Protein AF-A0A1G1SW47-F1 (afdb_monomer_lite)

Secondary structure (DSSP, 8-state):
-HHHHHHHHHHHHHHHHHHHHHHHTT----S-HHHHHHHHHHHHHGGGSPTTGGGGGGGHHHHHHHHHHHHHHHHHHHH-------SS--HHHHHHHHHHHHHHHHHHHHHHS------

Radius of gyration: 18.84 Å; chains: 1; bounding box: 39×38×57 Å

Sequence (119 aa):
MARAFFSVFTIYGLLVRIKELARRAGAPAGFSPGNAASGYVVLSLFARLPDPYWLVSLGAFGFLVSGFEAFNRTLPRLHGVPLREPTGFSGRQMVLLVVGTMFWGMVLIGLSLPDDGQQ

pLDDT: mean 74.51, std 10.06, range [40.28, 94.81]

Foldseek 3Di:
DVVLVVVLVVQLVLLVVLVVLCVVLVHPLVDDSVVLSVLLSVLCVQCPDPFPRNVSNVCNVVSVVSSVVSSLVSVCSVPVPPPPPPPDDDPVNVVCVVVVVVVVVVVVVVSPDPPPDDD

Organism: NCBI:txid1908235

Structure (mmCIF, N/CA/C/O backbone):
data_AF-A0A1G1SW47-F1
#
_entry.id   AF-A0A1G1SW47-F1
#
loop_
_atom_site.group_PDB
_atom_site.id
_atom_site.type_symbol
_atom_site.label_atom_id
_atom_site.label_alt_id
_atom_site.label_comp_id
_atom_site.label_asym_id
_atom_site.label_entity_id
_atom_site.label_seq_id
_atom_site.pdbx_PDB_ins_code
_atom_site.Cartn_x
_atom_site.Cartn_y
_atom_site.Cartn_z
_atom_site.occupancy
_atom_site.B_iso_or_equiv
_atom_site.auth_seq_id
_atom_site.auth_comp_id
_atom_site.auth_asym_id
_atom_site.auth_atom_id
_atom_site.pdbx_PDB_model_num
ATOM 1 N N . MET A 1 1 ? 2.978 13.423 -16.075 1.00 51.66 1 MET A N 1
ATOM 2 C CA . MET A 1 1 ? 3.617 14.061 -14.896 1.00 51.66 1 MET A CA 1
ATOM 3 C C . MET A 1 1 ? 2.583 14.453 -13.835 1.00 51.66 1 MET A C 1
ATOM 5 O O . MET A 1 1 ? 2.694 13.958 -12.724 1.00 51.66 1 MET A O 1
ATOM 9 N N . ALA A 1 2 ? 1.538 15.226 -14.169 1.00 54.78 2 ALA A N 1
ATOM 10 C CA . ALA A 1 2 ? 0.531 15.715 -13.207 1.00 54.78 2 ALA A CA 1
ATOM 11 C C . ALA A 1 2 ? -0.201 14.631 -12.379 1.00 54.78 2 ALA A C 1
ATOM 13 O O . ALA A 1 2 ? -0.460 14.838 -11.197 1.00 54.78 2 ALA A O 1
ATOM 14 N N . ARG A 1 3 ? -0.480 13.452 -12.964 1.00 57.28 3 ARG A N 1
ATOM 15 C CA . ARG A 1 3 ? -1.167 12.346 -12.264 1.00 57.28 3 ARG A CA 1
ATOM 16 C C . ARG A 1 3 ? -0.417 11.872 -11.013 1.00 57.28 3 ARG A C 1
ATOM 18 O O . ARG A 1 3 ? -1.039 11.716 -9.975 1.00 57.28 3 ARG A O 1
ATOM 25 N N . ALA A 1 4 ? 0.905 11.706 -11.088 1.00 62.88 4 ALA A N 1
ATOM 26 C CA . ALA A 1 4 ? 1.698 11.196 -9.967 1.00 62.88 4 ALA A CA 1
ATOM 27 C C . ALA A 1 4 ? 1.717 12.177 -8.784 1.00 62.88 4 ALA A C 1
ATOM 29 O O . ALA A 1 4 ? 1.493 11.768 -7.650 1.00 62.88 4 ALA A O 1
ATOM 30 N N . PHE A 1 5 ? 1.897 13.474 -9.058 1.00 62.53 5 PHE A N 1
ATOM 31 C CA . PHE A 1 5 ? 1.907 14.5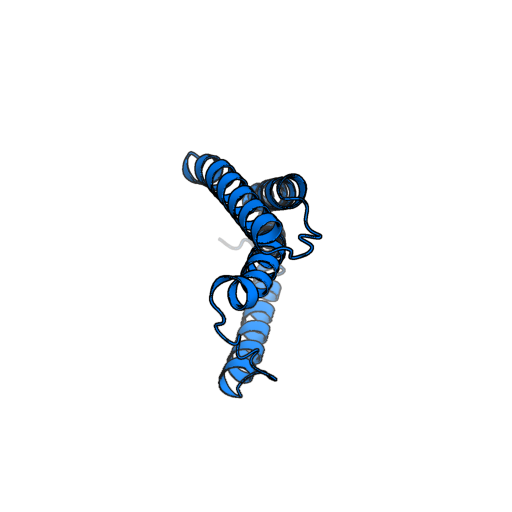24 -8.033 1.00 62.53 5 PHE A CA 1
ATOM 32 C C . PHE A 1 5 ? 0.565 14.648 -7.301 1.00 62.53 5 PHE A C 1
ATOM 34 O O . PHE A 1 5 ? 0.538 14.732 -6.074 1.00 62.53 5 PHE A O 1
ATOM 41 N N . PHE A 1 6 ? -0.556 14.595 -8.026 1.00 67.38 6 PHE A N 1
ATOM 42 C CA . PHE A 1 6 ? -1.882 14.649 -7.405 1.00 67.38 6 PHE A CA 1
ATOM 43 C C . PHE A 1 6 ? -2.191 13.389 -6.584 1.00 67.38 6 PHE A C 1
ATOM 45 O O . PHE A 1 6 ? -2.789 13.471 -5.507 1.00 67.38 6 PHE A O 1
ATOM 52 N N . SER A 1 7 ? -1.732 12.222 -7.051 1.00 67.38 7 SER A N 1
ATOM 53 C CA . SER A 1 7 ? -1.841 10.968 -6.306 1.00 67.38 7 SER A CA 1
ATOM 54 C C . SER A 1 7 ? -1.085 11.018 -4.979 1.00 67.38 7 SER A C 1
ATOM 56 O O . SER A 1 7 ? -1.634 10.554 -3.988 1.00 67.38 7 SER A O 1
ATOM 58 N N . VAL A 1 8 ? 0.106 11.630 -4.914 1.00 68.94 8 VAL A N 1
ATOM 59 C CA . VAL A 1 8 ? 0.856 11.789 -3.650 1.00 68.94 8 VAL A CA 1
ATOM 60 C C . VAL A 1 8 ? 0.035 12.537 -2.607 1.00 68.94 8 VAL A C 1
ATOM 62 O O . VAL A 1 8 ? -0.161 12.050 -1.494 1.00 68.94 8 VAL A O 1
ATOM 65 N N . PHE A 1 9 ? -0.463 13.717 -2.980 1.00 73.25 9 PHE A N 1
ATOM 66 C CA . PHE A 1 9 ? -1.229 14.566 -2.074 1.00 73.25 9 PHE A CA 1
ATOM 67 C C . PHE A 1 9 ? -2.521 13.875 -1.626 1.00 73.25 9 PHE A C 1
ATOM 69 O O . PHE A 1 9 ? -2.872 13.892 -0.446 1.00 73.25 9 PHE A O 1
ATOM 76 N N . THR A 1 10 ? -3.184 13.193 -2.560 1.00 77.56 10 THR A N 1
ATOM 77 C CA . THR A 1 10 ? -4.413 12.443 -2.293 1.00 77.56 10 THR A CA 1
ATOM 78 C C . THR A 1 10 ? -4.161 11.264 -1.352 1.00 77.56 10 THR A C 1
ATOM 80 O O . THR A 1 10 ? -4.903 11.091 -0.391 1.00 77.56 10 THR A O 1
ATOM 83 N N . ILE A 1 11 ? -3.104 10.479 -1.576 1.00 78.50 11 ILE A N 1
ATOM 84 C CA . ILE A 1 11 ? -2.751 9.312 -0.752 1.00 78.50 11 ILE A CA 1
ATOM 85 C C . ILE A 1 11 ? -2.338 9.746 0.650 1.00 78.50 11 ILE A C 1
ATOM 87 O O . ILE A 1 11 ? -2.809 9.170 1.629 1.00 78.50 11 ILE A O 1
ATOM 91 N N . TYR A 1 12 ? -1.519 10.792 0.764 1.00 78.50 12 TYR A N 1
ATOM 92 C CA . TYR A 1 12 ? -1.163 11.358 2.060 1.00 78.50 12 TYR A CA 1
ATOM 93 C C . TYR A 1 12 ? -2.408 11.843 2.817 1.00 78.50 12 TYR A C 1
ATOM 95 O O . TYR A 1 12 ? -2.631 11.445 3.961 1.00 78.50 12 TYR A O 1
ATOM 103 N N . GLY A 1 13 ? -3.269 12.630 2.161 1.00 79.56 13 GLY A N 1
ATOM 104 C CA . GLY A 1 13 ? -4.525 13.101 2.747 1.00 79.56 13 GLY A CA 1
ATOM 105 C C . GLY A 1 13 ? -5.451 11.957 3.175 1.00 79.56 13 GLY A C 1
ATOM 106 O O . GLY A 1 13 ? -6.067 12.026 4.240 1.00 79.56 13 GLY A O 1
ATOM 107 N N . LEU A 1 14 ? -5.509 10.878 2.392 1.00 82.19 14 LEU A N 1
ATOM 108 C CA . LEU A 1 14 ? -6.280 9.677 2.707 1.00 82.19 14 LEU A CA 1
ATOM 109 C C . LEU A 1 14 ? -5.727 8.960 3.949 1.00 82.19 14 LEU A C 1
ATOM 111 O O . LEU A 1 14 ? -6.477 8.689 4.883 1.00 82.19 14 LEU A O 1
ATOM 115 N N . LEU A 1 15 ? -4.417 8.701 3.996 1.00 81.12 15 LEU A N 1
ATOM 116 C CA . LEU A 1 15 ? -3.755 8.008 5.107 1.00 81.12 15 LEU A CA 1
ATOM 117 C C . LEU A 1 15 ? -3.872 8.788 6.424 1.00 81.12 15 LEU A C 1
ATOM 119 O O . LEU A 1 15 ? -4.089 8.192 7.480 1.00 81.12 15 LEU A O 1
ATOM 123 N N . VAL A 1 16 ? -3.782 10.121 6.370 1.00 82.00 16 VAL A N 1
ATOM 124 C CA . VAL A 1 16 ? -4.011 10.993 7.532 1.00 82.00 16 VAL A CA 1
ATOM 125 C C . VAL A 1 16 ? -5.454 10.878 8.024 1.00 82.00 16 VAL A C 1
ATOM 127 O O . VAL A 1 16 ? -5.669 10.698 9.222 1.00 82.00 16 VAL A O 1
ATOM 130 N N . ARG A 1 17 ? -6.446 10.910 7.123 1.00 81.31 17 ARG A N 1
ATOM 131 C CA . ARG A 1 17 ? -7.863 10.726 7.490 1.00 81.31 17 ARG A CA 1
ATOM 132 C C . ARG A 1 17 ? -8.126 9.351 8.100 1.00 81.31 17 ARG A C 1
ATOM 134 O O . ARG A 1 17 ? -8.844 9.268 9.089 1.00 81.31 17 ARG A O 1
ATOM 141 N N . ILE A 1 18 ? -7.519 8.295 7.558 1.00 81.06 18 ILE A N 1
ATOM 142 C CA . ILE A 1 18 ? -7.619 6.935 8.106 1.00 81.06 18 ILE A CA 1
ATOM 143 C C . ILE A 1 18 ? -7.038 6.879 9.523 1.00 81.06 18 ILE A C 1
ATOM 145 O O . ILE A 1 18 ? -7.670 6.331 10.423 1.00 81.06 18 ILE A O 1
ATOM 149 N N . LYS A 1 19 ? -5.861 7.473 9.753 1.00 79.00 19 LYS A N 1
ATOM 150 C CA . LYS A 1 19 ? -5.246 7.513 11.087 1.00 79.00 19 LYS A CA 1
ATOM 151 C C . LYS A 1 19 ? -6.080 8.313 12.085 1.00 79.00 19 LYS A C 1
ATOM 153 O O . LYS A 1 19 ? -6.222 7.900 13.232 1.00 79.00 19 LYS A O 1
ATOM 158 N N . GLU A 1 20 ? -6.641 9.435 11.652 1.00 82.00 20 GLU A N 1
ATOM 159 C CA . GLU A 1 20 ? -7.526 10.250 12.480 1.00 82.00 20 GLU A CA 1
ATOM 160 C C . GLU A 1 20 ? -8.805 9.492 12.852 1.00 82.00 20 GLU A C 1
ATOM 162 O O . GLU A 1 20 ? -9.216 9.495 14.012 1.00 82.00 20 GLU A O 1
ATOM 167 N N . LEU A 1 21 ? -9.394 8.781 11.887 1.00 79.50 21 LEU A N 1
ATOM 168 C CA . LEU A 1 21 ? -10.547 7.917 12.113 1.00 79.50 21 LEU A CA 1
ATOM 169 C C . LEU A 1 21 ? -10.212 6.792 13.102 1.00 79.50 21 LEU A C 1
ATOM 171 O O . LEU A 1 21 ? -10.973 6.542 14.035 1.00 79.50 21 LEU A O 1
ATOM 175 N N . ALA A 1 22 ? -9.038 6.176 12.959 1.00 74.75 22 ALA A N 1
ATOM 176 C CA . ALA A 1 22 ? -8.560 5.141 13.866 1.00 74.75 22 ALA A CA 1
ATOM 177 C C . ALA A 1 22 ? -8.370 5.646 15.299 1.00 74.75 22 ALA A C 1
ATOM 179 O O . ALA A 1 22 ? -8.793 4.986 16.249 1.00 74.75 22 ALA A O 1
ATOM 180 N N . ARG A 1 23 ? -7.796 6.845 15.447 1.00 78.50 23 ARG A N 1
ATOM 181 C CA . ARG A 1 23 ? -7.616 7.516 16.736 1.00 78.50 23 ARG A CA 1
ATOM 182 C C . ARG A 1 23 ? -8.958 7.788 17.414 1.00 78.50 23 ARG A C 1
ATOM 184 O O . ARG A 1 23 ? -9.104 7.500 18.597 1.00 78.50 23 ARG A O 1
ATOM 191 N N . ARG A 1 24 ? -9.948 8.286 16.665 1.00 78.62 24 ARG A N 1
ATOM 192 C CA . ARG A 1 24 ? -11.312 8.530 17.171 1.00 78.62 24 ARG A CA 1
ATOM 193 C C . ARG A 1 24 ? -12.030 7.244 17.579 1.00 78.62 24 ARG A C 1
ATOM 195 O O . ARG A 1 24 ? -12.793 7.260 18.534 1.00 78.62 24 ARG A O 1
ATOM 202 N N . ALA A 1 25 ? -11.747 6.135 16.900 1.00 71.00 25 ALA A N 1
ATOM 203 C CA . ALA A 1 25 ? -12.280 4.811 17.220 1.00 71.00 25 ALA A CA 1
ATOM 204 C C . ALA A 1 25 ? -11.533 4.084 18.359 1.00 71.00 25 ALA A C 1
ATOM 206 O O . ALA A 1 25 ? -11.814 2.914 18.628 1.00 71.00 25 ALA A O 1
ATOM 207 N N . GLY A 1 26 ? -10.528 4.718 18.980 1.00 68.06 26 GLY A N 1
ATOM 208 C CA . GLY A 1 26 ? -9.695 4.097 20.016 1.00 68.06 26 GLY A CA 1
ATOM 209 C C . GLY A 1 26 ? -8.853 2.915 19.514 1.00 68.06 26 GLY A C 1
ATOM 210 O O . GLY A 1 26 ? -8.490 2.035 20.294 1.00 68.06 26 GLY A O 1
ATOM 211 N N . ALA A 1 27 ? -8.580 2.833 18.208 1.00 65.75 27 ALA A N 1
ATOM 212 C CA . ALA A 1 27 ? -7.751 1.787 17.618 1.00 65.75 27 ALA A CA 1
ATOM 213 C C . ALA A 1 27 ? -6.274 2.209 17.569 1.00 65.75 27 ALA A C 1
ATOM 215 O O . ALA A 1 27 ? -5.974 3.334 17.158 1.00 65.75 27 ALA A O 1
ATOM 216 N N . PRO A 1 28 ? -5.328 1.321 17.934 1.00 59.88 28 PRO A N 1
ATOM 217 C CA . PRO A 1 28 ? -3.909 1.613 17.793 1.00 59.88 28 PRO A CA 1
ATOM 218 C C . PRO A 1 28 ? -3.545 1.685 16.305 1.00 59.88 28 PRO A C 1
ATOM 220 O O . PRO A 1 28 ? -3.394 0.673 15.623 1.00 59.88 28 PRO A O 1
ATOM 223 N N . ALA A 1 29 ? -3.398 2.903 15.786 1.00 62.59 29 ALA A N 1
ATOM 224 C CA . ALA A 1 29 ? -2.862 3.147 14.453 1.00 62.59 29 ALA A CA 1
ATOM 225 C C . ALA A 1 29 ? -1.329 3.064 14.503 1.00 62.59 29 ALA A C 1
ATOM 227 O O . ALA A 1 29 ? -0.643 4.083 14.577 1.00 62.59 29 ALA A O 1
ATOM 228 N N . GLY A 1 30 ? -0.796 1.839 14.483 1.00 64.12 30 GLY A N 1
ATOM 229 C CA . GLY A 1 30 ? 0.647 1.560 14.525 1.00 64.12 30 GLY A CA 1
ATOM 230 C C . GLY A 1 30 ? 1.433 2.001 13.282 1.00 64.12 30 GLY A C 1
ATOM 231 O O . GLY A 1 30 ? 2.644 1.813 13.238 1.00 64.12 30 GLY A O 1
ATOM 232 N N . PHE A 1 31 ? 0.778 2.592 12.274 1.00 70.25 31 PHE A N 1
ATOM 233 C CA . PHE A 1 31 ? 1.430 3.058 11.050 1.00 70.25 31 PHE A CA 1
ATOM 234 C C . PHE A 1 31 ? 1.657 4.583 11.049 1.00 70.25 31 PHE A C 1
ATOM 236 O O . PHE A 1 31 ? 0.890 5.377 11.616 1.00 70.25 31 PHE A O 1
ATOM 243 N N . SER A 1 32 ? 2.738 5.012 10.394 1.00 75.25 32 SER A N 1
ATOM 244 C CA . SER A 1 32 ? 3.036 6.426 10.141 1.00 75.25 32 SER A CA 1
ATOM 245 C C . SER A 1 32 ? 2.526 6.813 8.745 1.00 75.25 32 SER A C 1
ATOM 247 O O . SER A 1 32 ? 3.080 6.326 7.758 1.00 75.25 32 SER A O 1
ATOM 249 N N . PRO A 1 33 ? 1.507 7.691 8.625 1.00 72.31 33 PRO A N 1
ATOM 250 C CA . PRO A 1 33 ? 0.996 8.163 7.336 1.00 72.31 33 PRO A CA 1
ATOM 251 C C . PRO A 1 33 ? 2.076 8.836 6.495 1.00 72.31 33 PRO A C 1
ATOM 253 O O . PRO A 1 33 ? 2.080 8.689 5.279 1.00 72.31 33 PRO A O 1
ATOM 256 N N . GLY A 1 34 ? 3.009 9.533 7.154 1.00 72.56 34 GLY A N 1
ATOM 257 C CA . GLY A 1 34 ? 4.150 10.168 6.503 1.00 72.56 34 GLY A CA 1
ATOM 258 C C . GLY A 1 34 ? 5.089 9.147 5.866 1.00 72.56 34 GLY A C 1
ATOM 259 O O . GLY A 1 34 ? 5.418 9.294 4.695 1.00 72.56 34 GLY A O 1
ATOM 260 N N . ASN A 1 35 ? 5.448 8.080 6.591 1.00 73.75 35 ASN A N 1
ATOM 261 C CA . ASN A 1 35 ? 6.356 7.046 6.075 1.00 73.75 35 ASN A CA 1
ATOM 262 C C . ASN A 1 35 ? 5.691 6.187 4.992 1.00 73.75 35 ASN A C 1
ATOM 264 O O . ASN A 1 35 ? 6.341 5.792 4.030 1.00 73.75 35 ASN A O 1
ATOM 268 N N . ALA A 1 36 ? 4.394 5.901 5.134 1.00 76.69 36 ALA A N 1
ATOM 269 C CA . ALA A 1 36 ? 3.646 5.154 4.129 1.00 76.69 36 ALA A CA 1
ATOM 270 C C . ALA A 1 36 ? 3.475 5.959 2.832 1.00 76.69 36 ALA A C 1
ATOM 272 O O . ALA A 1 36 ? 3.675 5.430 1.740 1.00 76.69 36 ALA A O 1
ATOM 273 N N . ALA A 1 37 ? 3.174 7.256 2.942 1.00 75.25 37 ALA A N 1
ATOM 274 C CA . ALA A 1 37 ? 3.098 8.134 1.783 1.00 75.25 37 ALA A CA 1
ATOM 275 C C . ALA A 1 37 ? 4.472 8.315 1.125 1.00 75.25 37 ALA A C 1
ATOM 277 O O . ALA A 1 37 ? 4.577 8.168 -0.088 1.00 75.25 37 ALA A O 1
ATOM 278 N N . SER A 1 38 ? 5.534 8.579 1.894 1.00 74.75 38 SER A N 1
ATOM 279 C CA . SER A 1 38 ? 6.876 8.742 1.326 1.00 74.75 38 SER A CA 1
ATOM 280 C C . SER A 1 38 ? 7.372 7.459 0.657 1.00 74.75 38 SER A C 1
ATOM 282 O O . SER A 1 38 ? 7.857 7.523 -0.469 1.00 74.75 38 SER A O 1
ATOM 284 N N . GLY A 1 39 ? 7.165 6.294 1.279 1.00 76.19 39 GLY A N 1
ATOM 285 C CA . GLY A 1 39 ? 7.493 4.990 0.702 1.00 76.19 39 GLY A CA 1
ATOM 286 C C . GLY A 1 39 ? 6.761 4.719 -0.613 1.00 76.19 39 GLY A C 1
ATOM 287 O O . GLY A 1 39 ? 7.389 4.326 -1.597 1.00 76.19 39 GLY A O 1
ATOM 288 N N . TYR A 1 40 ? 5.458 5.019 -0.674 1.00 78.12 40 TYR A N 1
ATOM 289 C CA . TYR A 1 40 ? 4.681 4.913 -1.911 1.00 78.12 40 TYR A CA 1
ATOM 290 C C . TYR A 1 40 ? 5.243 5.811 -3.019 1.00 78.12 40 TYR A C 1
ATOM 292 O O . TYR A 1 40 ? 5.376 5.371 -4.159 1.00 78.12 40 TYR A O 1
ATOM 300 N N . VAL A 1 41 ? 5.586 7.061 -2.701 1.00 75.19 41 VAL A N 1
ATOM 301 C CA . VAL A 1 41 ? 6.118 8.020 -3.680 1.00 75.19 41 VAL A CA 1
ATOM 302 C C . VAL A 1 41 ? 7.479 7.592 -4.191 1.00 75.19 41 VAL A C 1
ATOM 304 O O . VAL A 1 41 ? 7.687 7.580 -5.401 1.00 75.19 41 VAL A O 1
ATOM 307 N N . VAL A 1 42 ? 8.384 7.225 -3.283 1.00 77.75 42 VAL A N 1
ATOM 308 C CA . VAL A 1 42 ? 9.734 6.790 -3.637 1.00 77.75 42 VAL A CA 1
ATOM 309 C C . VAL A 1 42 ? 9.651 5.582 -4.561 1.00 77.75 42 VAL A C 1
ATOM 311 O O . VAL A 1 42 ? 10.164 5.667 -5.670 1.00 77.75 42 VAL A O 1
ATOM 314 N N . LEU A 1 43 ? 8.925 4.518 -4.195 1.00 76.62 43 LEU A N 1
ATOM 315 C CA . LEU A 1 43 ? 8.774 3.343 -5.065 1.00 76.62 43 LEU A CA 1
ATOM 316 C C . LEU A 1 43 ? 8.025 3.664 -6.367 1.00 76.62 43 LEU A C 1
ATOM 318 O O . LEU A 1 43 ? 8.384 3.140 -7.416 1.00 76.62 43 LEU A O 1
ATOM 322 N N . SER A 1 44 ? 7.042 4.567 -6.351 1.00 73.00 44 SER A N 1
ATOM 323 C CA . SER A 1 44 ? 6.345 4.991 -7.576 1.00 73.00 44 SER A CA 1
ATOM 324 C C . SER A 1 44 ? 7.259 5.739 -8.551 1.00 73.00 44 SER A C 1
ATOM 326 O O . SER A 1 44 ? 7.035 5.686 -9.758 1.00 73.00 44 SER A O 1
ATOM 328 N N . LEU A 1 45 ? 8.299 6.427 -8.067 1.00 72.25 45 LEU A N 1
ATOM 329 C CA . LEU A 1 45 ? 9.305 7.043 -8.937 1.00 72.25 45 LEU A CA 1
ATOM 330 C C . LEU A 1 45 ? 10.164 5.988 -9.644 1.00 72.25 45 LEU A C 1
ATOM 332 O O . LEU A 1 45 ? 10.568 6.220 -10.785 1.00 72.25 45 LEU A O 1
ATOM 336 N N . PHE A 1 46 ? 10.361 4.814 -9.030 1.00 74.50 46 PHE A N 1
ATOM 337 C CA . PHE A 1 46 ? 11.077 3.709 -9.670 1.00 74.50 46 PHE A CA 1
ATOM 338 C C . PHE A 1 46 ? 10.336 3.123 -10.880 1.00 74.50 46 PHE A C 1
ATOM 340 O O . PHE A 1 46 ? 10.953 2.449 -11.696 1.00 74.50 46 PHE A O 1
ATOM 347 N N . ALA A 1 47 ? 9.054 3.453 -11.077 1.00 69.06 47 ALA A N 1
ATOM 348 C CA . ALA A 1 47 ? 8.293 3.055 -12.265 1.00 69.06 47 ALA A CA 1
ATOM 349 C C . ALA A 1 47 ? 8.857 3.635 -13.576 1.00 69.06 47 ALA A C 1
ATOM 351 O O . ALA A 1 47 ? 8.430 3.244 -14.655 1.00 69.06 47 ALA A O 1
ATOM 352 N N . ARG A 1 48 ? 9.769 4.613 -13.491 1.00 67.56 48 ARG A N 1
ATOM 353 C CA . ARG A 1 48 ? 10.451 5.210 -14.648 1.00 67.56 48 ARG A CA 1
ATOM 354 C C . ARG A 1 48 ? 11.776 4.557 -15.004 1.00 67.56 48 ARG A C 1
ATOM 356 O O . ARG A 1 48 ? 12.404 5.014 -15.956 1.00 67.56 48 ARG A O 1
ATOM 363 N N . LEU A 1 49 ? 12.242 3.581 -14.226 1.00 71.38 49 LEU A N 1
ATOM 364 C CA . LEU A 1 49 ? 13.484 2.910 -14.575 1.00 71.38 49 LEU A CA 1
ATOM 365 C C . LEU A 1 49 ? 13.289 2.045 -15.831 1.00 71.38 49 LEU A C 1
ATOM 367 O O . LEU A 1 49 ? 12.179 1.561 -16.058 1.00 71.38 49 LEU A O 1
ATOM 371 N N . PRO A 1 50 ? 14.360 1.840 -16.619 1.00 70.81 50 PRO A N 1
ATOM 372 C CA . PRO A 1 50 ? 14.345 0.914 -17.744 1.00 70.81 50 PRO A CA 1
ATOM 373 C C . PRO A 1 50 ? 13.898 -0.485 -17.311 1.00 70.81 50 PRO A C 1
ATOM 375 O O . PRO A 1 50 ? 14.091 -0.877 -16.152 1.00 70.81 50 PRO A O 1
ATOM 378 N N . ASP A 1 51 ? 13.339 -1.243 -18.250 1.00 67.19 51 ASP A N 1
ATOM 379 C CA . ASP A 1 51 ? 13.128 -2.682 -18.093 1.00 67.19 51 ASP A CA 1
ATOM 380 C C . ASP A 1 51 ? 14.423 -3.347 -17.582 1.00 67.19 51 ASP A C 1
ATOM 382 O O . ASP A 1 51 ? 15.498 -3.032 -18.102 1.00 67.19 51 ASP A O 1
ATOM 386 N N . PRO A 1 52 ? 14.393 -4.205 -16.538 1.00 69.81 52 PRO A N 1
ATOM 387 C CA . PRO A 1 52 ? 13.254 -4.731 -15.770 1.00 69.81 52 PRO A CA 1
ATOM 388 C C . PRO A 1 52 ? 12.968 -4.025 -14.429 1.00 69.81 52 PRO A C 1
ATOM 390 O O . PRO A 1 52 ? 12.155 -4.480 -13.622 1.00 69.81 52 PRO A O 1
ATOM 393 N N . TYR A 1 53 ? 13.652 -2.926 -14.129 1.00 72.62 53 TYR A N 1
ATOM 394 C CA . TYR A 1 53 ? 13.686 -2.358 -12.778 1.00 72.62 53 TYR A CA 1
ATOM 395 C C . TYR A 1 53 ? 12.401 -1.619 -12.372 1.00 72.62 53 TYR A C 1
ATOM 397 O O . TYR A 1 53 ? 12.182 -1.374 -11.181 1.00 72.62 53 TYR A O 1
ATOM 405 N N . TRP A 1 54 ? 11.511 -1.309 -13.320 1.00 75.69 54 TRP A N 1
ATOM 406 C CA . TRP A 1 54 ? 10.211 -0.697 -13.025 1.00 75.69 54 TRP A CA 1
ATOM 407 C C . TRP A 1 54 ? 9.302 -1.593 -12.172 1.00 75.69 54 TRP A C 1
ATOM 409 O O . TRP A 1 54 ? 8.437 -1.069 -11.467 1.00 75.69 54 TRP A O 1
ATOM 419 N N . LEU A 1 55 ? 9.514 -2.916 -12.155 1.00 76.38 55 LEU A N 1
ATOM 420 C CA . LEU A 1 55 ? 8.753 -3.863 -11.328 1.00 76.38 55 LEU A CA 1
ATOM 421 C C . LEU A 1 55 ? 8.810 -3.533 -9.828 1.00 76.38 55 LEU A C 1
ATOM 423 O O . LEU A 1 55 ? 7.843 -3.778 -9.107 1.00 76.38 55 LEU A O 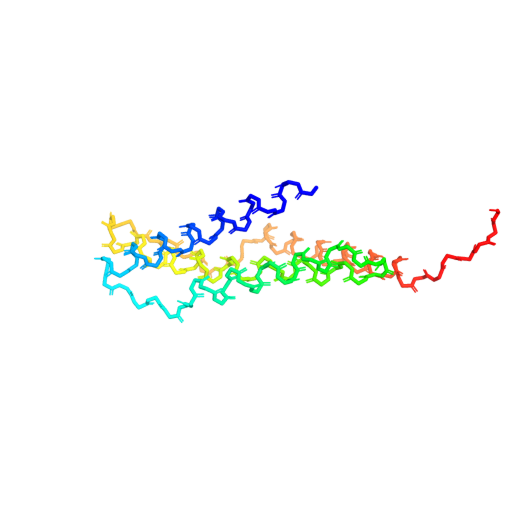1
ATOM 427 N N . VAL A 1 56 ? 9.897 -2.916 -9.353 1.00 76.12 56 VAL A N 1
ATOM 428 C CA . VAL A 1 56 ? 10.045 -2.499 -7.945 1.00 76.12 56 VAL A CA 1
ATOM 429 C C . VAL A 1 56 ? 8.948 -1.506 -7.537 1.00 76.12 56 VAL A C 1
ATOM 431 O O . VAL A 1 56 ? 8.524 -1.478 -6.380 1.00 76.12 56 VAL A O 1
ATOM 434 N N . SER A 1 57 ? 8.413 -0.740 -8.492 1.00 75.94 57 SER A N 1
ATOM 435 C CA . SER A 1 57 ? 7.312 0.192 -8.243 1.00 75.94 57 SER A CA 1
ATOM 436 C C . SER A 1 57 ? 5.988 -0.486 -7.889 1.00 75.94 57 SER A C 1
ATOM 438 O O . SER A 1 57 ? 5.180 0.114 -7.181 1.00 75.94 57 SER A O 1
ATOM 440 N N . LEU A 1 58 ? 5.777 -1.751 -8.275 1.00 76.50 58 LEU A N 1
ATOM 441 C CA . LEU A 1 58 ? 4.594 -2.523 -7.872 1.00 76.50 58 LEU A CA 1
ATOM 442 C C . LEU A 1 58 ? 4.556 -2.729 -6.352 1.00 76.50 58 LEU A C 1
ATOM 444 O O . LEU A 1 58 ? 3.484 -2.717 -5.743 1.00 76.50 58 LEU A O 1
ATOM 448 N N . GLY A 1 59 ? 5.730 -2.819 -5.719 1.00 76.50 59 GLY A N 1
ATOM 449 C CA . GLY A 1 59 ? 5.871 -2.891 -4.266 1.00 76.50 59 GLY A CA 1
ATOM 450 C C . GLY A 1 59 ? 5.342 -1.654 -3.533 1.00 76.50 59 GLY A C 1
ATOM 451 O O . GLY A 1 59 ? 5.015 -1.747 -2.350 1.00 76.50 59 GLY A O 1
ATOM 452 N N . ALA A 1 60 ? 5.169 -0.513 -4.221 1.00 78.19 60 ALA A N 1
ATOM 453 C CA . ALA A 1 60 ? 4.583 0.694 -3.636 1.00 78.19 60 ALA A CA 1
ATOM 454 C C . ALA A 1 60 ? 3.191 0.419 -3.053 1.00 78.19 60 ALA A C 1
ATOM 456 O O . ALA A 1 60 ? 2.819 1.001 -2.033 1.00 78.19 60 ALA A O 1
ATOM 457 N N . PHE A 1 61 ? 2.437 -0.507 -3.658 1.00 76.06 61 PHE A N 1
ATOM 458 C CA . PHE A 1 61 ? 1.106 -0.880 -3.191 1.00 76.06 61 PHE A CA 1
ATOM 459 C C . PHE A 1 61 ? 1.116 -1.432 -1.758 1.00 76.06 61 PHE A C 1
ATOM 461 O O . PHE A 1 61 ? 0.169 -1.197 -1.009 1.00 76.06 61 PHE A O 1
ATOM 468 N N . GLY A 1 62 ? 2.209 -2.072 -1.323 1.00 80.00 62 GLY A N 1
ATOM 469 C CA . GLY A 1 62 ? 2.359 -2.5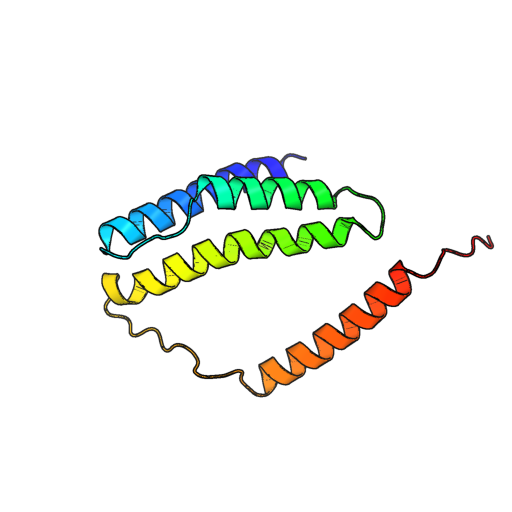71 0.047 1.00 80.00 62 GLY A CA 1
ATOM 470 C C . GLY A 1 62 ? 2.225 -1.474 1.111 1.00 80.00 62 GLY A C 1
ATOM 471 O O . GLY A 1 62 ? 1.624 -1.698 2.162 1.00 80.00 62 GLY A O 1
ATOM 472 N N . PHE A 1 63 ? 2.677 -0.250 0.818 1.00 77.00 63 PHE A N 1
ATOM 473 C CA . PHE A 1 63 ? 2.500 0.889 1.726 1.00 77.00 63 PHE A CA 1
ATOM 474 C C . PHE A 1 63 ? 1.032 1.313 1.872 1.00 77.00 63 PHE A C 1
ATOM 476 O O . PHE A 1 63 ? 0.624 1.757 2.946 1.00 77.00 63 PHE A O 1
ATOM 483 N N . LEU A 1 64 ? 0.222 1.141 0.823 1.00 76.00 64 LEU A N 1
ATOM 484 C CA . LEU A 1 64 ? -1.224 1.368 0.886 1.00 76.00 64 LEU A CA 1
ATOM 485 C C . LEU A 1 64 ? -1.927 0.275 1.693 1.00 76.00 64 LEU A C 1
ATOM 487 O O . LEU A 1 64 ? -2.834 0.590 2.463 1.00 76.00 64 LEU A O 1
ATOM 491 N N . VAL A 1 65 ? -1.495 -0.984 1.558 1.00 81.31 65 VAL A N 1
ATOM 492 C CA . VAL A 1 65 ? -2.084 -2.131 2.273 1.00 81.31 65 VAL A CA 1
ATOM 493 C C . VAL A 1 65 ? -2.087 -1.901 3.785 1.00 81.31 65 VAL A C 1
ATOM 495 O O . VAL A 1 65 ? -3.124 -2.091 4.412 1.00 81.31 65 VAL A O 1
ATOM 498 N N . SER A 1 66 ? -0.993 -1.392 4.364 1.00 76.94 66 SER A N 1
ATOM 499 C CA . SER A 1 66 ? -0.928 -1.077 5.803 1.00 76.94 66 SER A CA 1
ATOM 500 C C . SER A 1 66 ? -1.985 -0.049 6.241 1.00 76.94 66 SER A C 1
ATOM 502 O O . SER A 1 66 ? -2.620 -0.199 7.288 1.00 76.94 66 SER A O 1
ATOM 504 N N . GLY A 1 67 ? -2.228 0.977 5.417 1.00 78.69 67 GLY A N 1
ATOM 505 C CA . GLY A 1 67 ? -3.275 1.969 5.665 1.00 78.69 67 GLY A CA 1
ATOM 506 C C . GLY A 1 67 ? -4.680 1.372 5.572 1.00 78.69 67 GLY A C 1
ATOM 507 O O . GLY A 1 67 ? -5.518 1.626 6.438 1.00 78.69 67 GLY A O 1
ATOM 508 N N . PHE A 1 68 ? -4.935 0.538 4.562 1.00 79.44 68 PHE A N 1
ATOM 509 C CA . PHE A 1 68 ? -6.217 -0.152 4.405 1.00 79.44 68 PHE A CA 1
ATOM 510 C C . PHE A 1 68 ? -6.480 -1.173 5.513 1.00 79.44 68 PHE A C 1
ATOM 512 O O . PHE A 1 68 ? -7.613 -1.284 5.966 1.00 79.44 68 PHE A O 1
ATOM 519 N N . GLU A 1 69 ? -5.460 -1.876 6.000 1.00 76.44 69 GLU A N 1
ATOM 520 C CA . GLU A 1 69 ? -5.584 -2.809 7.122 1.00 76.44 69 GLU A CA 1
ATOM 521 C C . GLU A 1 69 ? -5.957 -2.076 8.417 1.00 76.44 69 GLU A C 1
ATOM 523 O O . GLU A 1 69 ? -6.869 -2.492 9.135 1.00 76.44 69 GLU A O 1
ATOM 528 N N . ALA A 1 70 ? -5.307 -0.939 8.688 1.00 74.12 70 ALA A N 1
ATOM 529 C CA . ALA A 1 70 ? -5.658 -0.084 9.815 1.00 74.12 70 ALA A CA 1
ATOM 530 C C . ALA A 1 70 ? -7.091 0.453 9.691 1.00 74.12 70 ALA A C 1
ATOM 532 O O . ALA A 1 70 ? -7.840 0.405 10.663 1.00 74.12 70 ALA A O 1
ATOM 533 N N . PHE A 1 71 ? -7.500 0.901 8.500 1.00 77.81 71 PHE A N 1
ATOM 534 C CA . PHE A 1 71 ? -8.883 1.302 8.239 1.00 77.81 71 PHE A CA 1
ATOM 535 C C . PHE A 1 71 ? -9.857 0.149 8.495 1.00 77.81 71 PHE A C 1
ATOM 537 O O . PHE A 1 71 ? -10.832 0.319 9.226 1.00 77.81 71 PHE A O 1
ATOM 544 N N . ASN A 1 72 ? -9.557 -1.042 7.979 1.00 77.56 72 ASN A N 1
ATOM 545 C CA . ASN A 1 72 ? -10.389 -2.220 8.166 1.00 77.56 72 ASN A CA 1
ATOM 546 C C . ASN A 1 72 ? -10.569 -2.510 9.665 1.00 77.56 72 ASN A C 1
ATOM 548 O O . ASN A 1 72 ? -11.689 -2.519 10.155 1.00 77.56 72 ASN A O 1
ATOM 552 N N . ARG A 1 73 ? -9.490 -2.566 10.456 1.00 74.38 73 ARG A N 1
ATOM 553 C CA . ARG A 1 73 ? -9.571 -2.776 11.919 1.00 74.38 73 ARG A CA 1
ATOM 554 C C . ARG A 1 73 ? -10.418 -1.741 12.676 1.00 74.38 73 ARG A C 1
ATOM 556 O O . ARG A 1 73 ? -10.870 -2.024 13.786 1.00 74.38 73 ARG A O 1
ATOM 563 N N . THR A 1 74 ? -10.638 -0.555 12.109 1.00 74.69 74 THR A N 1
ATOM 564 C CA . THR A 1 74 ? -11.449 0.506 12.733 1.00 74.69 74 THR A CA 1
ATOM 565 C C . THR A 1 74 ? -12.939 0.393 12.439 1.00 74.69 74 THR A C 1
ATOM 567 O O . THR A 1 74 ? -13.747 0.772 13.286 1.00 74.69 74 THR A O 1
ATOM 570 N N . LEU A 1 75 ? -13.315 -0.172 11.288 1.00 73.88 75 LEU A N 1
ATOM 571 C CA . LEU A 1 75 ? -14.710 -0.280 10.850 1.00 73.88 75 LEU A CA 1
ATOM 572 C C . LEU A 1 75 ? -15.620 -1.032 11.845 1.00 73.88 75 LEU A C 1
ATOM 574 O O . LEU A 1 75 ? -16.694 -0.503 12.149 1.00 73.88 75 LEU A O 1
ATOM 578 N N . PRO A 1 76 ? -15.217 -2.181 12.435 1.00 72.62 76 PRO A N 1
ATOM 579 C CA . PRO A 1 76 ? -16.032 -2.869 13.436 1.00 72.62 76 PRO A CA 1
ATOM 580 C C . PRO A 1 76 ? -16.303 -2.040 14.682 1.00 72.62 76 PRO A C 1
ATOM 582 O O . PRO A 1 76 ? -17.362 -2.168 15.287 1.00 72.62 76 PRO A O 1
ATOM 585 N N . ARG A 1 77 ? -15.347 -1.192 15.077 1.00 70.25 77 ARG A N 1
ATOM 586 C CA . ARG A 1 77 ? -15.442 -0.389 16.302 1.00 70.25 77 ARG A CA 1
ATOM 587 C C . ARG A 1 77 ? -16.342 0.829 16.125 1.00 70.25 77 ARG A C 1
ATOM 589 O O . ARG A 1 77 ? -16.987 1.240 17.079 1.00 70.25 77 ARG A O 1
ATOM 596 N N . LEU A 1 78 ? -16.381 1.396 14.919 1.00 68.00 78 LEU A N 1
ATOM 597 C CA . LEU A 1 78 ? -17.208 2.560 14.595 1.00 68.00 78 LEU A CA 1
ATOM 598 C C . LEU A 1 78 ? -18.665 2.192 14.323 1.00 68.00 78 LEU A C 1
ATOM 600 O O . LEU A 1 78 ? -19.561 2.881 14.796 1.00 68.00 78 LEU A O 1
ATOM 604 N N . HIS A 1 79 ? -18.909 1.151 13.526 1.00 65.94 79 HIS A N 1
ATOM 605 C CA . HIS A 1 79 ? -20.255 0.852 13.023 1.00 65.94 79 HIS A CA 1
A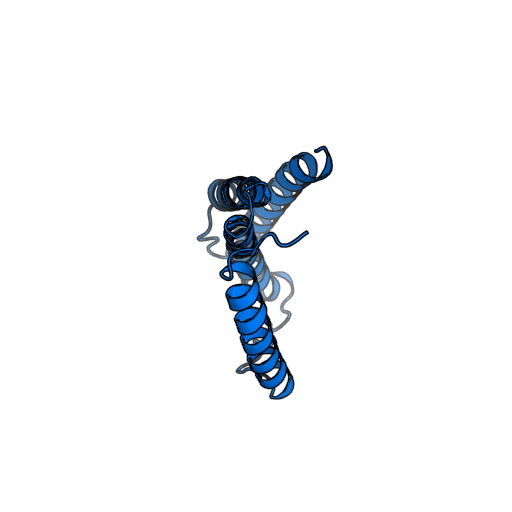TOM 606 C C . HIS A 1 79 ? -20.847 -0.443 13.592 1.00 65.94 79 HIS A C 1
ATOM 608 O O . HIS A 1 79 ? -21.936 -0.836 13.184 1.00 65.94 79 HIS A O 1
ATOM 614 N N . GLY A 1 80 ? -20.137 -1.147 14.483 1.00 61.44 80 GLY A N 1
ATOM 615 C CA . GLY A 1 80 ? -20.577 -2.453 14.986 1.00 61.44 80 GLY A CA 1
ATOM 616 C C . GLY A 1 80 ? -20.709 -3.512 13.886 1.00 61.44 80 GLY A C 1
ATOM 617 O O . GLY A 1 80 ? -21.309 -4.556 14.114 1.00 61.44 80 GLY A O 1
ATOM 618 N N . VAL A 1 81 ? -20.177 -3.245 12.685 1.00 60.97 81 VAL A N 1
ATOM 619 C CA . VAL A 1 81 ? -20.219 -4.171 11.554 1.00 60.97 81 VAL A CA 1
ATOM 620 C C . VAL A 1 81 ? -19.195 -5.262 11.842 1.00 60.97 81 VAL A C 1
ATOM 622 O O . VAL A 1 81 ? -17.997 -4.964 11.842 1.00 60.97 81 VAL A O 1
ATOM 625 N N . PRO A 1 82 ? -19.611 -6.514 12.100 1.00 57.75 82 PRO A N 1
ATOM 626 C CA . PRO A 1 82 ? -18.660 -7.592 12.280 1.00 57.75 82 PRO A CA 1
ATOM 627 C C . PRO A 1 82 ? -17.904 -7.741 10.964 1.00 57.75 82 PRO A C 1
ATOM 629 O O . PRO A 1 82 ? -18.473 -8.138 9.944 1.00 57.75 82 PRO A O 1
ATOM 632 N N . LEU A 1 83 ? -16.619 -7.392 10.969 1.00 59.16 83 LEU A N 1
ATOM 633 C CA . LEU A 1 83 ? -15.756 -7.769 9.869 1.00 59.16 83 LEU A CA 1
ATOM 634 C C . LEU A 1 83 ? -15.692 -9.287 9.878 1.00 59.16 83 LEU A C 1
ATOM 636 O O . LEU A 1 83 ? -15.051 -9.899 10.729 1.00 59.16 83 LEU A O 1
ATOM 640 N N . ARG A 1 84 ? -16.400 -9.895 8.930 1.00 55.69 84 ARG A N 1
ATOM 641 C CA . ARG A 1 84 ? -16.178 -11.278 8.548 1.00 55.69 84 ARG A CA 1
ATOM 642 C C . ARG A 1 84 ? -14.793 -11.309 7.907 1.00 55.69 84 ARG A C 1
ATOM 644 O O . ARG A 1 84 ? -14.682 -11.155 6.696 1.00 55.69 84 ARG A O 1
ATOM 651 N N . GLU A 1 85 ? -13.743 -11.425 8.716 1.00 58.91 85 GLU A N 1
ATOM 652 C CA . GLU A 1 85 ? -12.424 -11.795 8.213 1.00 58.91 85 GLU A CA 1
ATOM 653 C C . GLU A 1 85 ? -12.612 -13.116 7.458 1.00 58.91 85 GLU A C 1
ATOM 655 O O . GLU A 1 85 ? -13.073 -14.095 8.054 1.00 58.91 85 GLU A O 1
ATOM 660 N N . PRO A 1 86 ? -12.380 -13.161 6.135 1.00 58.97 86 PRO A N 1
ATOM 661 C CA . PRO A 1 86 ? -12.444 -14.416 5.411 1.00 58.97 86 PRO A CA 1
ATOM 662 C C . PRO A 1 86 ? -11.357 -15.317 5.998 1.00 58.97 86 PRO A C 1
ATOM 664 O O . PRO A 1 86 ? -10.172 -15.048 5.828 1.00 58.97 86 PRO A O 1
ATOM 667 N N . THR A 1 87 ? -11.743 -16.369 6.719 1.00 62.06 87 THR A N 1
ATOM 668 C CA . THR A 1 87 ? -10.828 -17.266 7.449 1.00 62.06 87 THR A CA 1
ATOM 669 C C . THR A 1 87 ? -10.034 -18.203 6.528 1.00 62.06 87 THR A C 1
ATOM 671 O O . THR A 1 87 ? -9.607 -19.277 6.940 1.00 62.06 87 THR A O 1
ATOM 674 N N . GLY A 1 88 ? -9.842 -17.829 5.264 1.00 66.81 88 GLY A N 1
ATOM 675 C CA . GLY A 1 88 ? -9.096 -18.605 4.287 1.00 66.81 88 GLY A CA 1
ATOM 676 C C . GLY A 1 88 ? -9.286 -18.093 2.866 1.00 66.81 88 GLY A C 1
ATOM 677 O O . GLY A 1 88 ? -10.244 -17.381 2.554 1.00 66.81 88 GLY A O 1
ATOM 678 N N . PHE A 1 89 ? -8.364 -18.486 1.993 1.00 69.25 89 PHE A N 1
ATOM 679 C CA . PHE A 1 89 ? -8.496 -18.243 0.566 1.00 69.25 89 PHE A CA 1
ATOM 680 C C . PHE A 1 89 ? -9.588 -19.145 -0.012 1.00 69.25 89 PHE A C 1
ATOM 682 O O . PHE A 1 89 ? -9.566 -20.364 0.152 1.00 69.25 89 PHE A O 1
ATOM 689 N N . SER A 1 90 ? -10.547 -18.551 -0.719 1.00 83.19 90 SER A N 1
ATOM 690 C CA . SER A 1 90 ? -11.499 -19.314 -1.527 1.00 83.19 90 SER A CA 1
ATOM 691 C C . SER A 1 90 ? -10.741 -20.085 -2.614 1.00 83.19 90 SER A C 1
ATOM 693 O O . SER A 1 90 ? -9.770 -19.569 -3.166 1.00 83.19 90 SER A O 1
ATOM 695 N N . GLY A 1 91 ? -11.200 -21.280 -3.002 1.00 86.06 91 GLY A N 1
ATOM 696 C CA . GLY A 1 91 ? -10.558 -22.066 -4.069 1.00 86.06 91 GLY A CA 1
ATOM 697 C C . GLY A 1 91 ? -10.353 -21.276 -5.372 1.00 86.06 91 GLY A C 1
ATOM 698 O O . GLY A 1 91 ? -9.329 -21.423 -6.030 1.00 86.06 91 GLY A O 1
ATOM 699 N N . ARG A 1 92 ? -11.259 -20.341 -5.695 1.00 85.69 92 ARG A N 1
ATOM 700 C CA . ARG A 1 92 ? -11.098 -19.415 -6.833 1.00 85.69 92 ARG A CA 1
ATOM 701 C C . ARG A 1 92 ? -9.933 -18.438 -6.649 1.00 85.69 92 ARG A C 1
ATOM 703 O O . ARG A 1 92 ? -9.221 -18.162 -7.606 1.00 85.69 92 ARG A O 1
ATOM 710 N N . GLN A 1 93 ? -9.730 -17.930 -5.434 1.00 86.88 93 GLN A N 1
ATOM 711 C CA . GLN A 1 93 ? -8.595 -17.060 -5.108 1.00 86.88 93 GLN A CA 1
ATOM 712 C C . GLN A 1 93 ? -7.279 -17.833 -5.189 1.00 86.88 93 GLN A C 1
ATOM 714 O O . GLN A 1 93 ? -6.308 -17.299 -5.708 1.00 86.88 93 GLN A O 1
ATOM 719 N N . MET A 1 94 ? -7.266 -19.097 -4.753 1.00 88.50 94 MET A N 1
ATOM 720 C CA . MET A 1 94 ? -6.091 -19.960 -4.874 1.00 88.50 94 MET A CA 1
ATOM 721 C C . MET A 1 94 ? -5.724 -20.217 -6.342 1.00 88.50 94 MET A C 1
ATOM 723 O O . MET A 1 94 ? -4.567 -20.061 -6.715 1.00 88.50 94 MET A O 1
ATOM 727 N N . VAL A 1 95 ? -6.705 -20.538 -7.196 1.00 92.94 95 VAL A N 1
ATOM 728 C CA . VAL A 1 95 ? -6.479 -20.710 -8.644 1.00 92.94 95 VAL A CA 1
ATOM 729 C C . VAL A 1 95 ? -5.944 -19.426 -9.277 1.00 92.94 95 VAL A C 1
ATOM 731 O O . VAL A 1 95 ? -4.964 -19.474 -10.014 1.00 92.94 95 VAL A O 1
ATOM 734 N N . LEU A 1 96 ? -6.544 -18.273 -8.962 1.00 90.19 96 LEU A N 1
ATOM 735 C CA . LEU A 1 96 ? -6.066 -16.976 -9.448 1.00 90.19 96 LEU A CA 1
ATOM 736 C C . LEU A 1 96 ? -4.636 -16.679 -8.990 1.00 90.19 96 LEU A C 1
ATOM 738 O O . L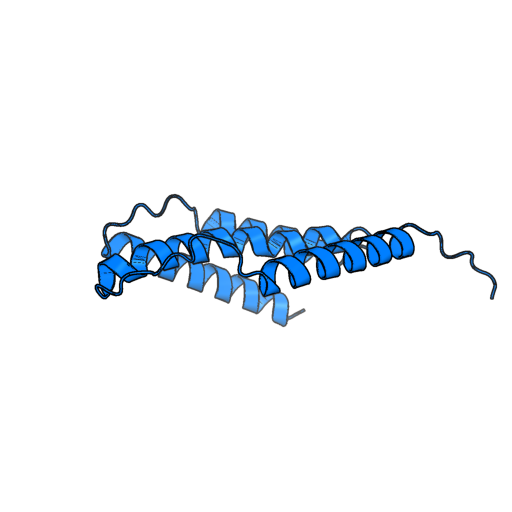EU A 1 96 ? -3.852 -16.153 -9.775 1.00 90.19 96 LEU A O 1
ATOM 742 N N . LEU A 1 97 ? -4.289 -17.034 -7.751 1.00 89.06 97 LEU A N 1
ATOM 743 C CA . LEU A 1 97 ? -2.944 -16.859 -7.216 1.00 89.06 97 LEU A CA 1
ATOM 744 C C . LEU A 1 97 ? -1.945 -17.729 -7.987 1.00 89.06 97 LEU A C 1
ATOM 746 O O . LEU A 1 97 ? -0.954 -17.204 -8.477 1.00 89.06 97 LEU A O 1
ATOM 750 N N . VAL A 1 98 ? -2.244 -19.015 -8.197 1.00 93.62 98 VAL A N 1
ATOM 751 C CA . VAL A 1 98 ? -1.374 -19.932 -8.956 1.00 93.62 98 VAL A CA 1
ATOM 752 C C . VAL A 1 98 ? -1.187 -19.471 -10.405 1.00 93.62 98 VAL A C 1
ATOM 754 O O . VAL A 1 98 ? -0.053 -19.356 -10.868 1.00 93.62 98 VAL A O 1
ATOM 757 N N . VAL A 1 99 ? -2.276 -19.165 -11.118 1.00 94.81 99 VAL A N 1
ATOM 758 C CA . VAL A 1 99 ? -2.218 -18.714 -12.521 1.00 94.81 99 VAL A CA 1
ATOM 759 C C . VAL A 1 99 ? -1.510 -17.366 -12.634 1.00 94.81 99 VAL A C 1
ATOM 761 O O . VAL A 1 99 ? -0.676 -17.182 -13.517 1.00 94.81 99 VAL A O 1
ATOM 764 N N . GLY A 1 100 ? -1.796 -16.435 -11.722 1.00 89.75 100 GLY A N 1
ATOM 765 C CA . GLY A 1 100 ? -1.146 -15.130 -11.676 1.00 89.75 100 GLY A CA 1
ATOM 766 C C . GLY A 1 100 ? 0.356 -15.246 -11.429 1.00 89.75 100 GLY A C 1
ATOM 767 O O . GLY A 1 100 ? 1.137 -14.614 -12.136 1.00 89.75 100 GLY A O 1
ATOM 768 N N . THR A 1 101 ? 0.781 -16.085 -10.482 1.00 90.69 101 THR A N 1
ATOM 769 C CA . THR A 1 101 ? 2.204 -16.337 -10.218 1.00 90.69 101 THR A CA 1
ATOM 770 C C . THR A 1 101 ? 2.892 -16.988 -11.41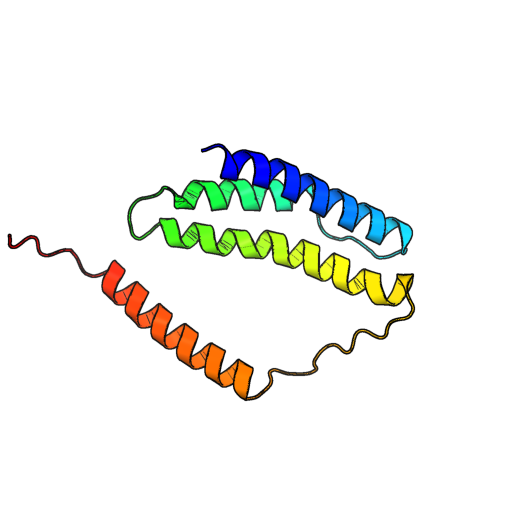7 1.00 90.69 101 THR A C 1
ATOM 772 O O . THR A 1 101 ? 3.988 -16.571 -11.781 1.00 90.69 101 THR A O 1
ATOM 775 N N . MET A 1 102 ? 2.249 -17.959 -12.072 1.00 93.12 102 MET A N 1
ATOM 776 C CA . MET A 1 102 ? 2.790 -18.601 -13.274 1.00 93.12 102 MET A CA 1
ATOM 777 C C . MET A 1 102 ? 2.936 -17.607 -14.438 1.00 93.12 102 MET A C 1
ATOM 779 O O . MET A 1 102 ? 3.976 -17.576 -15.095 1.00 93.12 102 MET A O 1
ATOM 783 N N . PHE A 1 103 ? 1.937 -16.745 -14.646 1.00 92.06 103 PHE A N 1
ATOM 784 C CA . PHE A 1 103 ? 1.985 -15.669 -15.635 1.00 92.06 103 PHE A CA 1
ATOM 785 C C . PHE A 1 103 ? 3.120 -14.678 -15.346 1.00 92.06 103 PHE A C 1
ATOM 787 O O . PHE A 1 103 ? 3.916 -14.380 -16.234 1.00 92.06 103 PHE A O 1
ATOM 794 N N . TRP A 1 104 ? 3.252 -14.219 -14.097 1.00 87.81 104 TRP A N 1
ATOM 795 C CA . TRP A 1 104 ? 4.363 -13.355 -13.692 1.00 87.81 104 TRP A CA 1
ATOM 796 C C . TRP A 1 104 ? 5.725 -14.030 -13.881 1.00 87.81 104 TRP A C 1
ATOM 798 O O . TRP A 1 104 ? 6.671 -13.361 -14.285 1.00 87.81 104 TRP A O 1
ATOM 808 N N . GLY A 1 105 ? 5.823 -15.345 -13.664 1.00 89.19 105 GLY A N 1
ATOM 809 C CA . GLY A 1 105 ? 7.025 -16.122 -13.966 1.00 89.19 105 GLY A CA 1
ATOM 810 C C . GLY A 1 105 ? 7.436 -16.019 -15.437 1.00 89.19 105 GLY A C 1
ATOM 811 O O . GLY A 1 105 ? 8.591 -15.722 -15.726 1.00 89.19 105 GLY A O 1
ATOM 812 N N . MET A 1 106 ? 6.489 -16.173 -16.370 1.00 88.25 106 MET A N 1
ATOM 813 C CA . MET A 1 106 ? 6.757 -15.976 -17.803 1.00 88.25 106 MET A CA 1
ATOM 814 C C . MET A 1 106 ? 7.172 -14.540 -18.132 1.00 88.25 106 MET A C 1
ATOM 816 O O . MET A 1 106 ? 8.115 -14.347 -18.895 1.00 88.25 106 MET A O 1
ATOM 820 N N . VAL A 1 107 ? 6.503 -13.539 -17.551 1.00 86.00 107 VAL A N 1
ATOM 821 C CA . VAL A 1 107 ? 6.844 -12.121 -17.757 1.00 86.00 107 VAL A CA 1
ATOM 822 C C . VAL A 1 107 ? 8.276 -11.834 -17.306 1.00 86.00 107 VAL A C 1
ATOM 824 O O . VAL A 1 107 ? 9.023 -11.192 -18.035 1.00 86.00 107 VAL A O 1
ATOM 827 N N . LEU A 1 108 ? 8.682 -12.346 -16.141 1.00 85.00 108 LEU A N 1
ATOM 828 C CA . LEU A 1 108 ? 10.036 -12.163 -15.615 1.00 85.00 108 LEU A CA 1
ATOM 829 C C . LEU A 1 108 ? 11.096 -12.851 -16.479 1.00 85.00 108 LEU A C 1
ATOM 831 O O . LEU A 1 108 ? 12.168 -12.282 -16.677 1.00 85.00 108 LEU A O 1
ATOM 835 N N . ILE A 1 109 ? 10.798 -14.041 -17.010 1.00 86.31 109 ILE A N 1
ATOM 836 C CA . ILE A 1 109 ? 11.682 -14.732 -17.957 1.00 86.31 109 ILE A CA 1
ATOM 837 C C . ILE A 1 109 ? 11.830 -13.889 -19.226 1.00 86.31 109 ILE A C 1
ATOM 839 O O . ILE A 1 109 ? 12.953 -13.601 -19.619 1.00 86.31 109 ILE A O 1
ATOM 843 N N . GLY A 1 110 ? 10.723 -13.423 -19.813 1.00 84.19 110 GLY A N 1
ATOM 844 C CA . GLY A 1 110 ? 10.747 -12.581 -21.013 1.00 84.19 110 GLY A CA 1
ATOM 845 C C . GLY A 1 110 ? 11.509 -11.268 -20.822 1.00 84.19 110 GLY A C 1
ATOM 846 O O . GLY A 1 110 ? 12.272 -10.882 -21.693 1.00 84.19 110 GLY A O 1
ATOM 847 N N . LEU A 1 111 ? 11.374 -10.626 -19.659 1.00 81.62 111 LEU A N 1
ATOM 848 C CA . LEU A 1 111 ? 12.117 -9.409 -19.308 1.00 81.62 111 LEU A CA 1
ATOM 849 C C . LEU A 1 111 ? 13.605 -9.640 -19.014 1.00 81.62 111 LEU A C 1
ATOM 851 O O . LEU A 1 111 ? 14.377 -8.685 -19.012 1.00 81.62 111 LEU A O 1
ATOM 855 N N . SER A 1 112 ? 13.995 -10.877 -18.701 1.00 78.94 112 SER A N 1
ATOM 856 C CA . SER A 1 112 ? 15.390 -11.244 -18.428 1.00 78.94 112 SER A CA 1
ATOM 857 C C . SER A 1 112 ? 16.110 -11.766 -19.671 1.00 78.94 112 SER A C 1
ATOM 859 O O . SER A 1 112 ? 17.336 -11.880 -19.649 1.00 78.94 112 SER A O 1
ATOM 861 N N . LEU A 1 113 ? 15.372 -12.109 -20.733 1.00 80.88 113 LEU A N 1
ATOM 862 C CA . LEU A 1 113 ? 15.969 -12.436 -22.020 1.00 80.88 113 LEU A CA 1
ATOM 863 C C . LEU A 1 113 ? 16.526 -11.146 -22.645 1.00 80.88 113 LEU A C 1
ATOM 865 O O . LEU A 1 113 ? 15.793 -10.162 -22.749 1.00 80.88 113 LEU A O 1
ATOM 869 N N . PRO A 1 114 ? 17.807 -11.125 -23.051 1.00 69.38 114 PRO A N 1
ATOM 870 C CA . PRO A 1 114 ? 18.336 -10.052 -23.879 1.00 69.38 114 PRO A CA 1
ATOM 871 C C . PRO A 1 114 ? 17.515 -9.941 -25.169 1.00 69.38 114 PRO A C 1
ATOM 873 O O . PRO A 1 114 ? 17.188 -10.957 -25.780 1.00 69.38 114 PRO A O 1
ATOM 876 N N . ASP A 1 115 ? 17.190 -8.718 -25.587 1.00 67.88 115 ASP A N 1
ATOM 877 C CA . ASP A 1 115 ? 16.710 -8.482 -26.947 1.00 67.88 115 ASP A CA 1
ATOM 878 C C . ASP A 1 115 ? 17.888 -8.744 -27.893 1.00 67.88 115 ASP A C 1
ATOM 880 O O . ASP A 1 115 ? 18.788 -7.912 -28.055 1.00 67.88 115 ASP A O 1
ATOM 884 N N . ASP A 1 116 ? 17.921 -9.937 -28.479 1.00 64.38 116 ASP A N 1
ATOM 885 C CA . ASP A 1 116 ? 18.849 -10.279 -29.547 1.00 64.38 116 ASP A CA 1
ATOM 886 C C . ASP A 1 116 ? 18.462 -9.440 -30.772 1.00 64.38 116 ASP A C 1
ATOM 888 O O . ASP A 1 116 ? 17.641 -9.845 -31.594 1.00 64.38 116 ASP A O 1
ATOM 892 N N . GLY A 1 117 ? 19.013 -8.228 -30.865 1.00 59.50 117 GLY A N 1
ATOM 893 C CA . GLY A 1 117 ? 18.783 -7.277 -31.950 1.00 59.50 117 GLY A CA 1
ATOM 894 C C . GLY A 1 117 ? 19.180 -7.818 -33.327 1.00 59.50 117 GLY A C 1
ATOM 895 O O . GLY A 1 117 ? 20.231 -7.478 -33.865 1.00 59.50 117 GLY A O 1
ATOM 896 N N . GLN A 1 118 ? 18.311 -8.624 -33.926 1.00 48.00 118 GLN A N 1
ATOM 897 C CA . GLN A 1 118 ? 18.287 -8.923 -35.352 1.00 48.00 118 GLN A CA 1
ATOM 898 C C . GLN A 1 118 ? 17.003 -8.343 -35.950 1.00 48.00 118 GLN A C 1
ATOM 900 O O . GLN A 1 118 ? 16.045 -9.074 -36.207 1.00 48.00 118 GLN A O 1
ATOM 905 N N . GLN A 1 119 ? 17.004 -7.017 -36.138 1.00 40.28 119 GLN A N 1
ATOM 906 C CA . GLN A 1 119 ? 16.673 -6.324 -37.396 1.00 40.28 119 GLN A CA 1
ATOM 907 C C . GLN A 1 119 ? 16.885 -4.812 -37.274 1.00 40.28 119 GLN A C 1
ATOM 909 O O . GLN A 1 119 ? 16.272 -4.192 -36.379 1.00 40.28 119 GLN A O 1
#